Protein AF-A0A7V0UET9-F1 (afdb_monomer_lite)

Structure (mmCIF, N/CA/C/O backbone):
data_AF-A0A7V0UET9-F1
#
_entry.id   AF-A0A7V0UET9-F1
#
loop_
_atom_site.group_PDB
_atom_site.id
_atom_site.type_symbol
_atom_site.label_atom_id
_atom_site.label_alt_id
_atom_site.label_comp_id
_atom_site.label_asym_id
_atom_site.label_entity_id
_atom_site.label_seq_id
_atom_site.pdbx_PDB_ins_code
_atom_site.Cartn_x
_atom_site.Cartn_y
_atom_site.Cartn_z
_atom_site.occupancy
_atom_site.B_iso_or_equiv
_atom_site.auth_seq_id
_atom_site.auth_comp_id
_atom_site.auth_asym_id
_atom_site.auth_atom_id
_atom_site.pdbx_PDB_model_num
ATOM 1 N N . MET A 1 1 ? 26.130 14.227 -35.169 1.00 51.53 1 MET A N 1
ATOM 2 C CA . MET A 1 1 ? 26.360 13.178 -36.182 1.00 51.53 1 MET A CA 1
ATOM 3 C C . MET A 1 1 ? 25.730 11.915 -35.633 1.00 51.53 1 MET A C 1
ATOM 5 O O . MET A 1 1 ? 25.908 11.646 -34.448 1.00 51.53 1 MET A O 1
ATOM 9 N N . SER A 1 2 ? 24.856 11.256 -36.396 1.00 60.81 2 SER A N 1
ATOM 10 C CA . SER A 1 2 ? 24.279 9.982 -35.953 1.00 60.81 2 SER A CA 1
ATOM 11 C C . SER A 1 2 ? 25.390 8.937 -35.978 1.00 60.81 2 SER A C 1
ATOM 13 O O . SER A 1 2 ? 26.190 8.951 -36.905 1.00 60.81 2 SER A O 1
ATOM 15 N N . MET A 1 3 ? 25.415 7.981 -35.042 1.00 60.00 3 MET A N 1
ATOM 16 C CA . MET A 1 3 ? 26.319 6.822 -35.159 1.00 60.00 3 MET A CA 1
ATOM 17 C C . MET A 1 3 ? 26.173 6.130 -36.525 1.00 60.00 3 MET A C 1
ATOM 19 O O . MET A 1 3 ? 27.126 5.570 -37.036 1.00 60.00 3 MET A O 1
ATOM 23 N N . GLN A 1 4 ? 24.997 6.213 -37.156 1.00 57.53 4 GLN A N 1
ATOM 24 C CA . GLN A 1 4 ? 24.757 5.687 -38.506 1.00 57.53 4 GLN A CA 1
ATOM 25 C C . GLN A 1 4 ? 25.566 6.408 -39.599 1.00 57.53 4 GLN A C 1
ATOM 27 O O . GLN A 1 4 ? 25.864 5.802 -40.626 1.00 57.53 4 GLN A O 1
ATOM 32 N N . ASP A 1 5 ? 25.913 7.679 -39.386 1.00 60.09 5 ASP A N 1
ATOM 33 C CA . ASP A 1 5 ? 26.743 8.470 -40.298 1.00 60.09 5 ASP A CA 1
ATOM 34 C C . ASP A 1 5 ? 28.227 8.101 -40.139 1.00 60.09 5 ASP A C 1
ATOM 36 O O . ASP A 1 5 ? 28.947 7.996 -41.132 1.00 60.09 5 ASP A O 1
ATOM 40 N N . ASP A 1 6 ? 28.662 7.815 -38.908 1.00 59.38 6 ASP A N 1
ATOM 41 C CA . ASP A 1 6 ? 30.026 7.360 -38.608 1.00 59.38 6 ASP A CA 1
ATOM 42 C C . ASP A 1 6 ? 30.268 5.926 -39.121 1.00 59.38 6 ASP A C 1
ATOM 44 O O . ASP A 1 6 ? 31.328 5.628 -39.676 1.00 59.38 6 ASP A O 1
ATOM 48 N N . LEU A 1 7 ? 29.244 5.065 -39.037 1.00 56.50 7 LEU A N 1
ATOM 49 C CA . LEU A 1 7 ? 29.240 3.689 -39.551 1.00 56.50 7 LEU A CA 1
ATOM 50 C C . LEU A 1 7 ? 29.389 3.594 -41.080 1.00 56.50 7 LEU A C 1
ATOM 52 O O . LEU A 1 7 ? 29.861 2.584 -41.585 1.00 56.50 7 LEU A O 1
ATOM 56 N N . LYS A 1 8 ? 28.987 4.623 -41.837 1.00 58.75 8 LYS A N 1
ATOM 57 C CA . LYS A 1 8 ? 29.122 4.642 -43.306 1.00 58.75 8 LYS A CA 1
ATOM 58 C C . LYS A 1 8 ? 30.518 5.038 -43.790 1.00 58.75 8 LYS A C 1
ATOM 60 O O . LYS A 1 8 ? 30.871 4.716 -44.921 1.00 58.75 8 LYS A O 1
ATOM 65 N N . ASN A 1 9 ? 31.287 5.756 -42.969 1.00 60.91 9 ASN A N 1
ATOM 66 C CA . ASN A 1 9 ? 32.596 6.301 -43.348 1.00 60.91 9 ASN A CA 1
ATOM 67 C C . ASN A 1 9 ? 33.759 5.326 -43.111 1.00 60.91 9 ASN A C 1
ATOM 69 O O . ASN A 1 9 ? 34.819 5.473 -43.716 1.00 60.91 9 ASN A O 1
ATOM 73 N N . GLN A 1 10 ? 33.568 4.319 -42.260 1.00 60.75 10 GLN A N 1
ATOM 74 C CA . GLN A 1 10 ? 34.441 3.150 -42.164 1.00 60.75 10 GLN A CA 1
ATOM 75 C C . GLN A 1 10 ? 33.725 2.003 -42.871 1.00 60.75 10 GLN A C 1
ATOM 77 O O . GLN A 1 10 ? 32.548 1.800 -42.619 1.00 60.75 10 GLN A O 1
ATOM 82 N N . GLY A 1 11 ? 34.379 1.290 -43.789 1.00 57.41 11 GLY A N 1
ATOM 83 C CA . GLY A 1 11 ? 33.745 0.206 -44.549 1.00 57.41 11 GLY A CA 1
ATOM 84 C C . GLY A 1 11 ? 33.168 -0.876 -43.631 1.00 57.41 11 GLY A C 1
ATOM 85 O O . GLY A 1 11 ? 33.889 -1.782 -43.226 1.00 57.41 11 GLY A O 1
ATOM 86 N N . TYR A 1 12 ? 31.884 -0.758 -43.294 1.00 63.06 12 TYR A N 1
ATOM 87 C CA . TYR A 1 12 ? 31.168 -1.659 -42.396 1.00 63.06 12 TYR A CA 1
ATOM 88 C C . TYR A 1 12 ? 30.773 -2.942 -43.131 1.00 63.06 12 TYR A C 1
ATOM 90 O O . TYR A 1 12 ? 30.336 -2.910 -44.287 1.00 63.06 12 TYR A O 1
ATOM 98 N N . SER A 1 13 ? 30.921 -4.087 -42.463 1.00 78.81 13 SER A N 1
ATOM 99 C CA . SER A 1 13 ? 30.459 -5.368 -42.994 1.00 78.81 13 SER A CA 1
ATOM 100 C C . SER A 1 13 ? 28.942 -5.515 -42.792 1.00 78.81 13 SER A C 1
ATOM 102 O O . SER A 1 13 ? 28.334 -4.876 -41.931 1.00 78.81 13 SER A O 1
ATOM 104 N N . LYS A 1 14 ? 28.297 -6.405 -43.557 1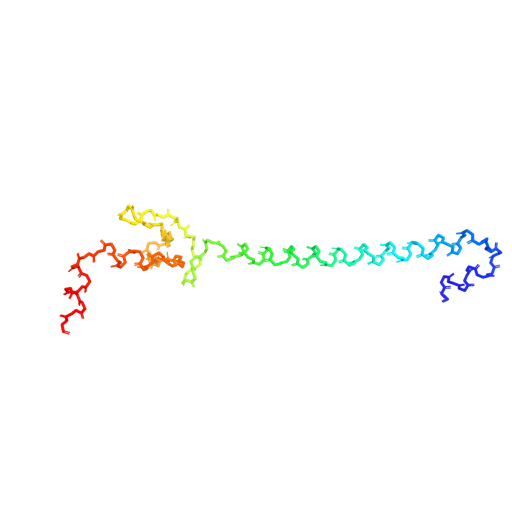.00 82.06 14 LYS A N 1
ATOM 105 C CA . LYS A 1 14 ? 26.865 -6.728 -43.371 1.00 82.06 14 LYS A CA 1
ATOM 106 C C . LYS A 1 14 ? 26.551 -7.266 -41.966 1.00 82.06 14 LYS A C 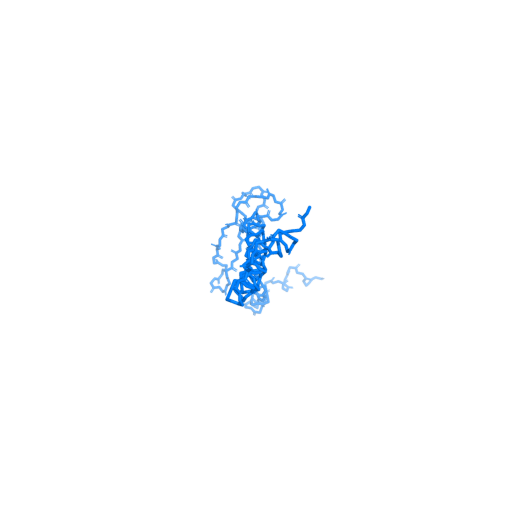1
ATOM 108 O O . LYS A 1 14 ? 25.405 -7.186 -41.522 1.00 82.06 14 LYS A O 1
ATOM 113 N N . GLU A 1 15 ? 27.546 -7.840 -41.294 1.00 81.19 15 GLU A N 1
ATOM 114 C CA . GLU A 1 15 ? 27.420 -8.375 -39.939 1.00 81.19 15 GLU A CA 1
ATOM 115 C C . GLU A 1 15 ? 27.272 -7.240 -38.927 1.00 81.19 15 GLU A C 1
ATOM 117 O O . GLU A 1 15 ? 26.396 -7.284 -38.065 1.00 81.19 15 GLU A O 1
ATOM 122 N N . ASP A 1 16 ? 28.035 -6.166 -39.098 1.00 84.50 16 ASP A N 1
ATOM 123 C CA . ASP A 1 16 ? 28.012 -5.033 -38.184 1.00 84.50 16 ASP A CA 1
ATOM 124 C C . ASP A 1 16 ? 26.665 -4.279 -38.222 1.00 84.50 16 ASP A C 1
ATOM 126 O O . ASP A 1 16 ? 26.103 -3.919 -37.183 1.00 84.50 16 ASP A O 1
ATOM 130 N N . GLU A 1 17 ? 26.066 -4.113 -39.410 1.00 84.44 17 GLU A N 1
ATOM 131 C CA . GLU A 1 17 ? 24.699 -3.578 -39.547 1.00 84.44 17 GLU A CA 1
ATOM 132 C C . GLU A 1 17 ? 23.641 -4.487 -38.896 1.00 84.44 17 GLU A C 1
ATOM 134 O O . GLU A 1 17 ? 22.612 -4.023 -38.384 1.00 84.44 17 GLU A O 1
ATOM 139 N N . TYR A 1 18 ? 23.855 -5.805 -38.938 1.00 88.38 18 TYR A N 1
ATOM 140 C CA . TYR A 1 18 ? 22.987 -6.777 -38.282 1.00 88.38 18 TYR A CA 1
ATOM 141 C C . TYR A 1 18 ? 23.081 -6.661 -36.756 1.00 88.38 18 TYR A C 1
ATOM 143 O O . TYR A 1 18 ? 22.040 -6.540 -36.101 1.00 88.38 18 TYR A O 1
ATOM 151 N N . PHE A 1 19 ? 24.295 -6.620 -36.200 1.00 93.25 19 PHE A N 1
ATOM 152 C CA . PHE A 1 19 ? 24.515 -6.463 -34.763 1.00 93.25 19 PHE A CA 1
ATOM 153 C C . PHE A 1 19 ? 23.943 -5.145 -34.244 1.00 93.25 19 PHE A C 1
ATOM 155 O O . PHE A 1 19 ? 23.192 -5.156 -33.272 1.00 93.25 19 PHE A O 1
ATOM 162 N N . TYR A 1 20 ? 24.151 -4.032 -34.951 1.00 88.81 20 TYR A N 1
ATOM 163 C CA . TYR A 1 20 ? 23.585 -2.739 -34.559 1.00 88.81 20 TYR A CA 1
ATOM 164 C C . TYR A 1 20 ? 22.049 -2.760 -34.472 1.00 88.81 20 TYR A C 1
ATOM 166 O O . TYR A 1 20 ? 21.459 -2.225 -33.528 1.00 88.81 20 TYR A O 1
ATOM 174 N N . ARG A 1 21 ? 21.368 -3.397 -35.436 1.00 89.62 21 ARG A N 1
ATOM 175 C CA . ARG A 1 21 ? 19.904 -3.556 -35.381 1.00 89.62 21 ARG A CA 1
ATOM 176 C C . ARG A 1 21 ? 19.479 -4.413 -34.191 1.00 89.62 21 ARG A C 1
ATOM 178 O O . ARG A 1 21 ? 18.536 -4.039 -33.493 1.00 89.62 21 ARG A O 1
ATOM 185 N N . LYS A 1 22 ? 20.179 -5.522 -33.935 1.00 95.75 22 LYS A N 1
ATOM 186 C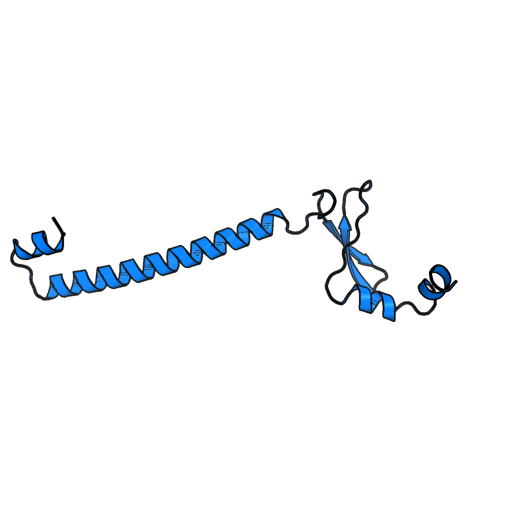 CA . LYS A 1 22 ? 19.885 -6.419 -32.809 1.00 95.75 22 LYS A CA 1
ATOM 187 C C . LYS A 1 22 ? 20.106 -5.751 -31.458 1.00 95.75 22 LYS A C 1
ATOM 189 O O . LYS A 1 22 ? 19.244 -5.870 -30.590 1.00 95.75 22 LYS A O 1
ATOM 194 N N . ASP A 1 23 ? 21.172 -4.979 -31.312 1.00 95.81 23 ASP A N 1
ATOM 195 C CA . ASP A 1 23 ? 21.451 -4.213 -30.100 1.00 95.81 23 ASP A CA 1
ATOM 196 C C . ASP A 1 23 ? 20.388 -3.149 -29.860 1.00 95.81 23 ASP A C 1
ATOM 198 O O . ASP A 1 23 ? 19.905 -2.995 -28.740 1.00 95.81 23 ASP A O 1
ATOM 202 N N . ARG A 1 24 ? 19.935 -2.455 -30.910 1.00 95.00 24 ARG A N 1
ATOM 203 C CA . ARG A 1 24 ? 18.822 -1.505 -30.787 1.00 95.00 24 ARG A CA 1
ATOM 204 C C . ARG A 1 24 ? 17.526 -2.178 -30.347 1.00 95.00 24 ARG A C 1
ATOM 206 O O . ARG A 1 24 ? 16.847 -1.644 -29.471 1.00 95.00 24 ARG A O 1
ATOM 213 N N . GLU A 1 25 ? 17.188 -3.331 -30.924 1.00 96.50 25 GLU A N 1
ATOM 214 C CA . GLU A 1 25 ? 16.027 -4.130 -30.509 1.00 96.50 25 GLU A CA 1
ATOM 215 C C . GLU A 1 25 ? 16.149 -4.576 -29.043 1.00 96.50 25 GLU A C 1
ATOM 217 O O . GLU A 1 25 ? 15.187 -4.474 -28.278 1.00 96.50 25 GLU A O 1
ATOM 222 N N . LEU A 1 26 ? 17.331 -5.047 -28.635 1.00 96.81 26 LEU A N 1
ATOM 223 C CA . LEU A 1 26 ? 17.597 -5.489 -27.269 1.00 96.81 26 LEU A CA 1
ATOM 224 C C . LEU A 1 26 ? 17.499 -4.325 -26.279 1.00 96.81 26 LEU A C 1
ATOM 226 O O . LEU A 1 26 ? 16.784 -4.431 -25.284 1.00 96.81 26 LEU A O 1
ATOM 230 N N . LEU A 1 27 ? 18.150 -3.198 -26.568 1.00 97.19 27 LEU A N 1
ATOM 231 C CA . LEU A 1 27 ? 18.103 -1.992 -25.741 1.00 97.19 27 LEU A CA 1
ATOM 232 C C . LEU A 1 27 ? 16.675 -1.455 -25.604 1.00 97.19 27 LEU A C 1
ATOM 234 O O . LEU A 1 27 ? 16.296 -1.030 -24.514 1.00 97.19 27 LEU A O 1
ATOM 238 N N . ALA A 1 28 ? 15.869 -1.495 -26.670 1.00 97.06 28 ALA A N 1
ATOM 239 C CA . ALA A 1 28 ? 14.461 -1.108 -26.607 1.00 97.06 28 ALA A CA 1
ATOM 240 C C . ALA A 1 28 ? 13.672 -2.012 -25.644 1.00 97.06 28 ALA A C 1
ATOM 242 O O . ALA A 1 28 ? 13.017 -1.507 -24.732 1.00 97.06 28 ALA A O 1
ATOM 243 N N . LYS A 1 29 ? 13.817 -3.339 -25.769 1.00 97.81 29 LYS A N 1
ATOM 244 C CA . LYS A 1 29 ? 13.169 -4.312 -24.870 1.00 97.81 29 LYS A CA 1
ATOM 245 C C . LYS A 1 29 ? 13.620 -4.161 -23.417 1.00 97.81 29 LYS A C 1
ATOM 247 O O . LYS A 1 29 ? 12.813 -4.300 -22.503 1.00 97.81 29 LYS A O 1
ATOM 252 N N . LEU A 1 30 ? 14.907 -3.900 -23.186 1.00 98.06 30 LEU A N 1
ATOM 253 C CA . LEU A 1 30 ? 15.440 -3.690 -21.839 1.00 98.06 30 LEU A CA 1
ATOM 254 C C . LEU A 1 30 ? 14.873 -2.418 -21.207 1.00 98.06 30 LEU A C 1
ATOM 256 O O . LEU A 1 30 ? 14.488 -2.450 -20.041 1.00 98.06 30 LEU A O 1
ATOM 260 N N . LYS A 1 31 ? 14.765 -1.324 -21.970 1.00 98.00 31 LYS A N 1
ATOM 261 C CA . LYS A 1 31 ? 14.152 -0.076 -21.494 1.00 98.00 31 LYS A CA 1
ATOM 262 C C . LYS A 1 31 ? 12.677 -0.256 -21.148 1.00 98.00 31 LYS A C 1
ATOM 264 O O . LYS A 1 31 ? 12.256 0.218 -20.099 1.00 98.00 31 LYS A O 1
ATOM 269 N N . GLU A 1 32 ? 11.920 -0.964 -21.982 1.00 97.88 32 GLU A N 1
ATOM 270 C CA . GLU A 1 32 ? 10.510 -1.279 -21.718 1.00 97.88 32 GLU A CA 1
ATOM 271 C C . GLU A 1 32 ? 10.353 -2.092 -20.424 1.00 97.88 32 GLU A C 1
ATOM 273 O O . GLU A 1 32 ? 9.590 -1.716 -19.535 1.00 97.88 32 GLU A O 1
ATOM 278 N N . LYS A 1 33 ? 11.146 -3.160 -20.264 1.00 97.50 33 LYS A N 1
ATOM 279 C CA . LYS A 1 33 ? 11.145 -3.971 -19.037 1.00 97.50 33 LYS A CA 1
ATOM 280 C C . LYS A 1 33 ? 11.536 -3.158 -17.807 1.00 97.50 33 LYS A C 1
ATOM 282 O O . LYS A 1 33 ? 10.894 -3.298 -16.771 1.00 97.50 33 LYS A O 1
ATOM 287 N N . ALA A 1 34 ? 12.564 -2.319 -17.913 1.00 97.88 34 ALA A N 1
ATOM 288 C CA . ALA A 1 34 ? 13.000 -1.464 -16.816 1.00 97.88 34 ALA A CA 1
ATOM 289 C C . ALA A 1 34 ? 11.917 -0.445 -16.428 1.00 97.88 34 ALA A C 1
ATOM 291 O O . ALA A 1 34 ? 11.697 -0.222 -15.242 1.00 97.88 34 ALA A O 1
ATOM 292 N N . ALA A 1 35 ? 11.207 0.137 -17.400 1.00 97.88 35 ALA A N 1
ATOM 293 C CA . ALA A 1 35 ? 10.084 1.033 -17.136 1.00 97.88 35 ALA A CA 1
ATOM 294 C C . ALA A 1 35 ? 8.947 0.306 -16.399 1.00 97.88 35 ALA A C 1
ATOM 296 O O . ALA A 1 35 ? 8.524 0.764 -15.341 1.00 97.88 35 ALA A O 1
ATOM 297 N N . ALA A 1 36 ? 8.536 -0.872 -16.881 1.00 96.81 36 ALA A N 1
ATOM 298 C CA . ALA A 1 36 ? 7.500 -1.677 -16.232 1.00 96.81 36 ALA A CA 1
ATOM 299 C C . ALA A 1 36 ? 7.899 -2.136 -14.816 1.00 96.81 36 ALA A C 1
ATOM 301 O O . ALA A 1 36 ? 7.069 -2.182 -13.911 1.00 96.81 36 ALA A O 1
ATOM 302 N N . GLN A 1 37 ? 9.173 -2.481 -14.602 1.00 97.25 37 GLN A N 1
ATOM 303 C CA . GLN A 1 37 ? 9.690 -2.829 -13.275 1.00 97.25 37 GLN A CA 1
ATOM 304 C C . GLN A 1 37 ? 9.659 -1.636 -12.320 1.00 97.25 37 GLN A C 1
ATOM 306 O O . GLN A 1 37 ? 9.269 -1.796 -11.166 1.00 97.25 37 GLN A O 1
ATOM 311 N N . ARG A 1 38 ? 10.049 -0.448 -12.794 1.00 96.75 38 ARG A N 1
ATOM 312 C CA . ARG A 1 38 ? 10.012 0.779 -11.992 1.00 96.75 38 ARG A CA 1
ATOM 313 C C . ARG A 1 38 ? 8.591 1.154 -11.596 1.00 96.75 38 ARG A C 1
ATOM 315 O O . ARG A 1 38 ? 8.366 1.429 -10.427 1.00 96.75 38 ARG A O 1
ATOM 322 N N . GLU A 1 39 ? 7.644 1.088 -12.526 1.00 96.62 39 GLU A N 1
ATOM 323 C CA . GLU A 1 39 ? 6.232 1.366 -12.244 1.00 96.62 39 GLU A CA 1
ATOM 324 C C . GLU A 1 39 ? 5.671 0.424 -11.169 1.00 96.62 39 GLU A C 1
ATOM 326 O O . GLU A 1 39 ? 5.044 0.874 -10.211 1.00 96.62 39 GLU A O 1
ATOM 331 N N . LYS A 1 40 ? 5.959 -0.882 -11.272 1.00 96.19 40 LYS A N 1
ATOM 332 C CA . LYS A 1 40 ? 5.565 -1.857 -10.243 1.00 96.19 40 LYS A CA 1
ATOM 333 C C . LYS A 1 40 ? 6.187 -1.542 -8.886 1.00 96.19 40 LYS A C 1
ATOM 335 O O . LYS A 1 40 ? 5.476 -1.526 -7.888 1.00 96.19 40 LYS 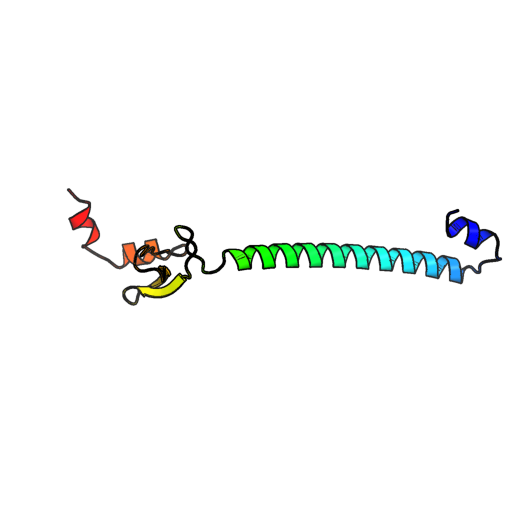A O 1
ATOM 340 N N . LEU A 1 41 ? 7.487 -1.248 -8.856 1.00 96.31 41 LEU A N 1
ATOM 341 C CA . LEU A 1 41 ? 8.192 -0.901 -7.623 1.00 96.31 41 LEU A CA 1
ATOM 342 C C . LEU A 1 41 ? 7.608 0.361 -6.970 1.00 96.31 41 LEU A C 1
ATOM 344 O O . LEU A 1 41 ? 7.437 0.404 -5.756 1.00 96.31 41 LEU A O 1
ATOM 348 N N . GLU A 1 42 ? 7.287 1.383 -7.761 1.00 96.56 42 GLU A N 1
ATOM 349 C CA . GLU A 1 42 ? 6.661 2.616 -7.276 1.00 96.56 42 GLU A CA 1
ATOM 350 C C . GLU A 1 42 ? 5.257 2.354 -6.707 1.00 96.56 42 GLU A C 1
ATOM 352 O O . GLU A 1 42 ? 4.929 2.856 -5.629 1.00 96.56 42 GLU A O 1
ATOM 357 N N . ALA A 1 43 ? 4.450 1.525 -7.376 1.00 94.44 43 ALA A N 1
ATOM 358 C CA . ALA A 1 43 ? 3.130 1.127 -6.888 1.00 94.44 43 ALA A CA 1
ATOM 359 C C . ALA A 1 43 ? 3.208 0.329 -5.573 1.00 94.44 43 ALA A C 1
ATOM 361 O O . ALA A 1 43 ? 2.453 0.611 -4.637 1.00 94.44 43 ALA A O 1
ATOM 362 N N . ASP A 1 44 ? 4.141 -0.620 -5.480 1.00 95.00 44 ASP A N 1
ATOM 363 C CA . ASP A 1 44 ? 4.361 -1.424 -4.278 1.00 95.00 44 ASP A CA 1
ATOM 364 C C . ASP A 1 44 ? 4.840 -0.553 -3.111 1.00 95.00 44 ASP A C 1
ATOM 366 O O . ASP A 1 44 ? 4.277 -0.633 -2.018 1.00 95.00 44 ASP A O 1
ATOM 370 N N . ASN A 1 45 ? 5.806 0.340 -3.347 1.00 94.81 45 ASN A N 1
ATOM 371 C CA . ASN A 1 45 ? 6.287 1.286 -2.338 1.00 94.81 45 ASN A CA 1
ATOM 372 C C . ASN A 1 45 ? 5.152 2.165 -1.812 1.00 94.81 45 ASN A C 1
ATOM 374 O O . ASN A 1 45 ? 4.982 2.287 -0.601 1.00 94.81 45 ASN A O 1
ATOM 378 N N . LYS A 1 46 ? 4.326 2.715 -2.708 1.00 94.19 46 LYS A N 1
ATOM 379 C CA . LYS A 1 46 ? 3.167 3.521 -2.319 1.00 94.19 46 LYS A CA 1
ATOM 380 C C . LYS A 1 46 ? 2.176 2.718 -1.477 1.00 94.19 46 LYS A C 1
ATOM 382 O O . LYS A 1 46 ? 1.631 3.245 -0.515 1.00 94.19 46 LYS A O 1
ATOM 387 N N . LYS A 1 47 ? 1.944 1.440 -1.805 1.00 93.56 47 LYS A N 1
ATOM 388 C CA . LYS A 1 47 ? 1.088 0.559 -0.996 1.00 93.56 47 LYS A CA 1
ATOM 389 C C . LYS A 1 47 ? 1.631 0.379 0.420 1.00 93.56 47 LYS A C 1
ATOM 391 O O . LYS A 1 47 ? 0.858 0.439 1.373 1.00 93.56 47 LYS A O 1
ATOM 396 N N . GLN A 1 48 ? 2.941 0.194 0.566 1.00 92.19 48 GLN A N 1
ATOM 397 C CA . GLN A 1 48 ? 3.578 0.022 1.875 1.00 92.19 48 GLN A CA 1
ATOM 398 C C . GLN A 1 48 ? 3.416 1.247 2.791 1.00 92.19 48 GLN A C 1
ATOM 400 O O . GLN A 1 48 ? 3.360 1.079 4.006 1.00 92.19 48 GLN A O 1
ATOM 405 N N . GLU A 1 49 ? 3.290 2.462 2.245 1.00 91.62 49 GLU A N 1
ATOM 406 C CA . GLU A 1 49 ? 3.124 3.684 3.052 1.00 91.62 49 GLU A CA 1
ATOM 407 C C . GLU A 1 49 ? 1.849 3.673 3.908 1.00 91.62 49 GLU A C 1
ATOM 409 O O . GLU A 1 49 ? 1.850 4.190 5.027 1.00 91.62 49 GLU A O 1
ATOM 414 N N . TYR A 1 50 ? 0.767 3.075 3.403 1.00 92.31 50 TYR A N 1
ATOM 415 C CA . TYR A 1 50 ? -0.531 3.027 4.086 1.00 92.31 50 TYR A CA 1
ATOM 416 C C . TYR A 1 50 ? -0.950 1.620 4.528 1.00 92.31 50 TYR A C 1
ATOM 418 O O . TYR A 1 50 ? -1.957 1.471 5.221 1.00 92.31 50 TYR A O 1
ATOM 426 N N . TRP A 1 51 ? -0.199 0.584 4.154 1.00 95.44 51 TRP A N 1
ATOM 427 C CA . TRP A 1 51 ? -0.474 -0.788 4.570 1.00 95.44 51 TRP A CA 1
ATOM 428 C C . TRP A 1 51 ? -0.433 -0.924 6.101 1.00 95.44 51 TRP A C 1
ATOM 430 O O . TRP A 1 51 ? 0.525 -0.490 6.742 1.00 95.44 51 TRP A O 1
ATOM 440 N N . MET A 1 52 ? -1.478 -1.515 6.695 1.00 95.44 52 MET A N 1
ATOM 441 C CA . MET A 1 52 ? -1.648 -1.668 8.153 1.00 95.44 52 MET A CA 1
ATOM 442 C C . MET A 1 52 ? -1.542 -0.353 8.945 1.00 95.44 52 MET A C 1
ATOM 444 O O . MET A 1 52 ? -1.115 -0.328 10.106 1.00 95.44 52 MET A O 1
ATOM 448 N N . ARG A 1 53 ? -1.939 0.766 8.327 1.00 97.19 53 ARG A N 1
ATOM 449 C CA . ARG A 1 53 ? -2.029 2.081 8.971 1.00 97.19 53 ARG A CA 1
ATOM 450 C C . ARG A 1 53 ? -3.479 2.502 9.128 1.00 97.19 53 ARG A C 1
ATOM 452 O O . ARG A 1 53 ? -4.266 2.462 8.190 1.00 97.19 53 ARG A O 1
ATOM 459 N N . CYS A 1 54 ? -3.818 2.972 10.323 1.00 96.75 54 CYS A N 1
ATOM 460 C CA . CYS A 1 54 ? -5.138 3.486 10.636 1.00 96.75 54 CYS A CA 1
ATOM 461 C C . CYS A 1 54 ? -5.444 4.720 9.768 1.00 96.75 54 CYS A C 1
ATOM 463 O O . CYS A 1 54 ? -4.778 5.746 9.939 1.00 96.75 54 CYS A O 1
ATOM 465 N N . PRO A 1 55 ? -6.484 4.699 8.917 1.00 95.06 55 PRO A N 1
ATOM 466 C CA . PRO A 1 55 ? -6.838 5.841 8.071 1.00 95.06 55 PRO A CA 1
ATOM 467 C C . PRO A 1 55 ? -7.332 7.055 8.872 1.00 95.06 55 PRO A C 1
ATOM 469 O O . PRO A 1 55 ? -7.366 8.165 8.351 1.00 95.06 55 PRO A O 1
ATOM 472 N N . LYS A 1 56 ? -7.709 6.870 10.146 1.00 95.56 56 LYS A N 1
ATOM 473 C CA . LYS A 1 56 ? -8.163 7.957 11.025 1.00 95.56 56 LYS A CA 1
ATOM 474 C C . LYS A 1 56 ? -7.010 8.712 11.694 1.00 95.56 56 LYS A C 1
ATOM 476 O O . LYS A 1 56 ? -7.115 9.921 11.869 1.00 95.56 56 LYS A O 1
ATOM 481 N N . CYS A 1 57 ? -5.950 8.023 12.129 1.00 96.56 57 CYS A N 1
ATOM 482 C C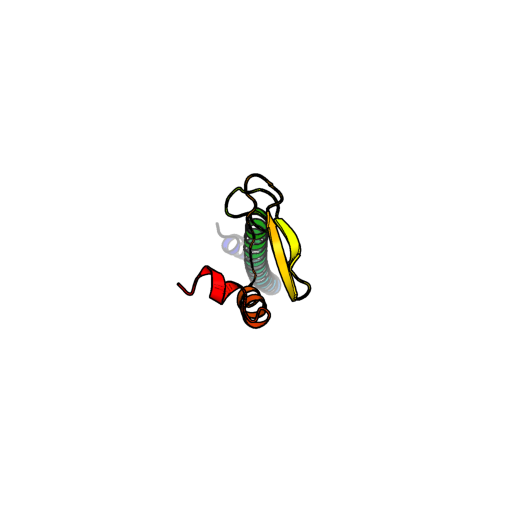A . CYS A 1 57 ? -4.892 8.638 12.949 1.00 96.56 57 CYS A CA 1
ATOM 483 C C . CYS A 1 57 ? -3.451 8.234 12.594 1.00 96.56 57 CYS A C 1
ATOM 485 O O . CYS A 1 57 ? -2.528 8.645 13.289 1.00 96.56 57 CYS A O 1
ATOM 487 N N . GLY A 1 58 ? -3.235 7.399 11.574 1.00 95.69 58 GLY A N 1
ATOM 488 C CA . GLY A 1 58 ? -1.907 6.973 11.105 1.00 95.69 58 GLY A CA 1
ATOM 489 C C . GLY A 1 58 ? -1.167 5.958 11.991 1.00 95.69 58 GLY A C 1
ATOM 490 O O . GLY A 1 58 ? -0.097 5.473 11.622 1.00 95.69 58 GLY A O 1
ATOM 491 N N . SER A 1 59 ? -1.709 5.603 13.159 1.00 97.19 59 SER A N 1
ATOM 492 C CA . SER A 1 59 ? -1.138 4.564 14.030 1.00 97.19 59 SER A CA 1
ATOM 493 C C . SER A 1 59 ? -1.244 3.175 13.389 1.00 97.19 59 SER A C 1
ATOM 495 O O . SER A 1 59 ? -2.040 2.977 12.475 1.00 97.19 59 SER A O 1
ATOM 497 N N . GLY A 1 60 ? -0.446 2.209 13.850 1.00 97.38 60 GLY A N 1
ATOM 498 C CA . GLY A 1 60 ? -0.510 0.838 13.332 1.00 97.38 60 GLY A CA 1
ATOM 499 C C . GLY A 1 60 ? -1.850 0.158 13.633 1.00 97.38 60 GLY A C 1
ATOM 500 O O . GLY A 1 60 ? -2.503 0.482 14.635 1.00 97.38 60 GLY A O 1
ATOM 501 N N . LEU A 1 61 ? -2.242 -0.772 12.770 1.00 97.75 61 LEU A N 1
ATOM 502 C CA . LEU A 1 61 ? -3.363 -1.687 12.973 1.00 97.75 61 LEU A CA 1
ATOM 503 C C . LEU A 1 61 ? -2.848 -3.043 13.478 1.00 97.75 61 LEU A C 1
ATOM 505 O O . LEU A 1 61 ? -1.761 -3.469 13.093 1.00 97.75 61 LEU A O 1
ATOM 509 N N . ASN A 1 62 ? -3.630 -3.694 14.335 1.00 96.56 62 ASN A N 1
ATOM 510 C CA . ASN A 1 62 ? -3.409 -5.056 14.807 1.00 96.56 62 ASN A CA 1
ATOM 511 C C . ASN A 1 62 ? -4.609 -5.913 14.410 1.00 96.56 62 ASN A C 1
ATOM 513 O O . ASN A 1 62 ? -5.745 -5.527 14.687 1.00 96.56 62 ASN A O 1
ATOM 517 N N . GLU A 1 63 ? -4.346 -7.077 13.829 1.00 96.25 63 GLU A N 1
ATOM 518 C CA . GLU A 1 63 ? -5.388 -8.039 13.494 1.00 96.25 63 GLU A CA 1
ATOM 519 C C . GLU A 1 63 ? -5.846 -8.770 14.769 1.00 96.25 63 GLU A C 1
ATOM 521 O O . GLU A 1 63 ? -5.037 -9.323 15.521 1.00 96.25 63 GLU A O 1
ATOM 526 N N . GLU A 1 64 ? -7.148 -8.755 15.043 1.00 94.50 64 GLU A N 1
ATOM 527 C CA . GLU A 1 64 ? -7.756 -9.364 16.224 1.00 94.50 64 GLU A CA 1
ATOM 528 C C . GLU A 1 64 ? -8.943 -10.241 15.816 1.00 94.50 64 GLU A C 1
ATOM 530 O O . GLU A 1 64 ? -9.755 -9.866 14.973 1.00 94.50 64 GLU A O 1
ATOM 535 N N . ASN A 1 65 ? -9.096 -11.406 16.449 1.00 92.19 65 ASN A N 1
ATOM 536 C CA . ASN A 1 65 ? -10.285 -12.227 16.243 1.00 92.19 65 ASN A CA 1
ATOM 537 C C . ASN A 1 65 ? -11.479 -11.611 16.985 1.00 92.19 65 ASN A C 1
ATOM 539 O O . ASN A 1 65 ? -11.476 -11.495 18.216 1.00 92.19 65 ASN A O 1
ATOM 543 N N . TYR A 1 66 ? -12.526 -11.258 16.244 1.00 88.56 66 TYR A N 1
ATOM 544 C CA . TYR A 1 66 ? -13.753 -10.720 16.803 1.00 88.56 66 TYR A CA 1
ATOM 545 C C . TYR A 1 66 ? -14.832 -11.801 16.917 1.00 88.56 66 TYR A C 1
ATOM 547 O O . TYR A 1 66 ? -15.453 -12.230 15.941 1.00 88.56 66 TYR A O 1
ATOM 555 N N . GLY A 1 67 ? -15.099 -12.221 18.156 1.00 82.25 67 GLY A N 1
ATOM 556 C CA . GLY A 1 67 ? -16.208 -13.122 18.475 1.00 82.25 67 GLY A CA 1
ATOM 557 C C . GLY A 1 67 ? -16.071 -14.541 17.914 1.00 82.25 67 GLY A C 1
ATOM 558 O O . GLY A 1 67 ? -17.081 -15.229 17.819 1.00 82.25 67 GLY A O 1
ATOM 559 N N . GLY A 1 68 ? -14.864 -14.974 17.538 1.00 86.56 68 GLY A N 1
ATOM 560 C CA . GLY A 1 68 ? -14.599 -16.299 16.970 1.00 86.56 68 GLY A CA 1
ATOM 561 C C . GLY A 1 68 ? -15.013 -16.453 15.506 1.00 86.56 68 GLY A C 1
ATOM 562 O O . GLY A 1 68 ? -15.013 -17.574 15.007 1.00 86.56 68 GLY A O 1
ATOM 563 N N . LEU A 1 69 ? -15.410 -15.365 14.836 1.00 86.50 69 LEU A N 1
ATOM 564 C CA . LEU A 1 69 ? -16.135 -15.422 13.561 1.00 86.50 69 LEU A CA 1
ATOM 565 C C . LEU A 1 69 ? -15.434 -14.692 12.419 1.00 86.50 69 LEU A C 1
ATOM 567 O O . LEU A 1 69 ? -15.475 -15.170 11.290 1.00 86.50 69 LEU A O 1
ATOM 571 N N . VAL A 1 70 ? -14.833 -13.539 12.704 1.00 91.62 70 VAL A N 1
ATOM 572 C CA . VAL A 1 70 ? -14.158 -12.694 11.712 1.00 91.62 70 VAL A CA 1
ATOM 573 C C . VAL A 1 70 ? -12.867 -12.147 12.300 1.00 91.62 70 VAL A C 1
ATOM 575 O O . VAL A 1 70 ? -12.779 -11.955 13.519 1.00 91.62 70 VAL A O 1
ATOM 578 N N . MET A 1 71 ? -11.874 -11.917 11.450 1.00 93.81 71 MET A N 1
ATOM 579 C CA . MET A 1 71 ? -10.710 -11.125 11.830 1.00 93.81 71 MET A CA 1
ATOM 580 C C . MET A 1 71 ? -11.082 -9.656 11.647 1.00 93.81 71 MET A C 1
ATOM 582 O O . MET A 1 71 ? -11.982 -9.339 10.888 1.00 93.81 71 MET A O 1
ATOM 586 N N . VAL A 1 72 ? -10.515 -8.758 12.438 1.00 94.94 72 VAL A N 1
ATOM 587 C CA . VAL A 1 72 ? -10.712 -7.317 12.252 1.00 94.94 72 VAL A CA 1
ATOM 588 C C . VAL A 1 72 ? -9.408 -6.608 12.527 1.00 94.94 72 VAL A C 1
ATOM 590 O O . VAL A 1 72 ? -8.650 -7.011 13.409 1.00 94.94 72 VAL A O 1
ATOM 593 N N . ASP A 1 73 ? -9.201 -5.485 11.858 1.00 96.69 73 ASP A N 1
ATOM 594 C CA . ASP A 1 73 ? -8.058 -4.629 12.120 1.00 96.69 73 ASP A CA 1
ATOM 595 C C . ASP A 1 73 ? -8.419 -3.566 13.153 1.00 96.69 73 ASP A C 1
ATOM 597 O O . ASP A 1 73 ? -9.236 -2.668 12.915 1.00 96.69 73 ASP A O 1
ATOM 601 N N . ARG A 1 74 ? -7.784 -3.630 14.324 1.00 96.56 74 ARG A N 1
ATOM 602 C CA . ARG A 1 74 ? -7.952 -2.644 15.391 1.00 96.56 74 ARG A CA 1
ATOM 603 C C . ARG A 1 74 ? -6.779 -1.679 15.448 1.00 96.56 74 ARG A C 1
ATOM 605 O O . ARG A 1 74 ? -5.615 -2.061 15.490 1.00 96.56 74 ARG A O 1
ATOM 612 N N . CYS A 1 75 ? -7.091 -0.391 15.536 1.00 97.88 75 CYS A N 1
ATOM 613 C CA . CYS A 1 75 ? -6.101 0.648 15.774 1.00 97.88 75 CYS A CA 1
ATOM 614 C C . CYS A 1 75 ? -5.422 0.462 17.136 1.00 97.88 75 CYS A C 1
ATOM 616 O O . CYS A 1 75 ? -6.076 0.513 18.177 1.00 97.88 75 CYS A O 1
ATOM 618 N N . SER A 1 76 ? -4.095 0.337 17.112 1.00 96.88 76 SER A N 1
ATOM 619 C CA . SER A 1 76 ? -3.238 0.224 18.304 1.00 96.88 76 SER A CA 1
ATOM 620 C C . SER A 1 76 ? -3.276 1.457 19.2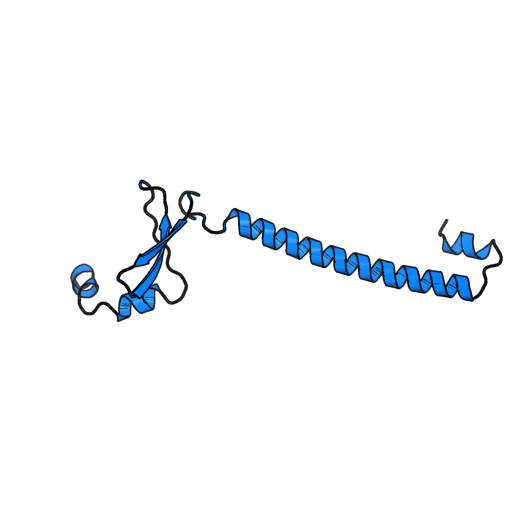12 1.00 96.88 76 SER A C 1
ATOM 622 O O . SER A 1 76 ? -2.951 1.379 20.396 1.00 96.88 76 SER A O 1
ATOM 624 N N . ASN A 1 77 ? -3.685 2.611 18.684 1.00 97.44 77 ASN A N 1
ATOM 625 C CA . ASN A 1 77 ? -3.853 3.813 19.484 1.00 97.44 77 ASN A CA 1
ATOM 626 C C . ASN A 1 77 ? -5.187 3.770 20.242 1.00 97.44 77 ASN A C 1
ATOM 628 O O . ASN A 1 77 ? -6.253 3.971 19.654 1.00 97.44 77 ASN A O 1
ATOM 632 N N . ALA A 1 78 ? -5.110 3.601 21.564 1.00 93.88 78 ALA A N 1
ATOM 633 C CA . ALA A 1 78 ? -6.264 3.536 22.461 1.00 93.88 78 ALA A CA 1
ATOM 634 C C . ALA A 1 78 ? -7.169 4.782 22.405 1.00 93.88 78 ALA A C 1
ATOM 636 O O . ALA A 1 78 ? -8.384 4.655 22.519 1.00 93.88 78 ALA A O 1
ATOM 637 N N . SER A 1 79 ? -6.607 5.977 22.175 1.00 96.69 79 SER A N 1
ATOM 638 C CA . SER A 1 79 ? -7.405 7.209 22.011 1.00 96.69 79 SER A CA 1
ATOM 639 C C . SER A 1 79 ? -8.184 7.244 20.691 1.00 96.69 79 SER A C 1
ATOM 641 O O . SER A 1 79 ? -9.187 7.946 20.567 1.00 96.69 79 SER A O 1
ATOM 643 N N . CYS A 1 80 ? -7.738 6.476 19.693 1.00 97.50 80 CYS A N 1
ATOM 644 C CA . CYS A 1 80 ? -8.414 6.362 18.411 1.00 97.50 80 CYS A CA 1
ATOM 645 C C . CYS A 1 80 ? -9.446 5.233 18.419 1.00 97.50 80 CYS A C 1
ATOM 647 O O . CYS A 1 80 ? -10.576 5.472 17.988 1.00 97.50 80 CYS A O 1
ATOM 649 N N . GLY A 1 81 ? -9.030 4.025 18.823 1.00 93.44 81 GLY A N 1
ATOM 650 C CA . GLY A 1 81 ? -9.879 2.836 18.969 1.00 93.44 81 GLY A CA 1
ATOM 651 C C . GLY A 1 81 ? -10.620 2.389 17.704 1.00 93.44 81 GLY A C 1
ATOM 652 O O . GLY A 1 81 ? -11.650 1.731 17.809 1.00 93.44 81 GLY A O 1
ATOM 653 N N . GLY A 1 82 ? -10.150 2.783 16.515 1.00 96.00 82 GLY A N 1
ATOM 654 C CA . GLY A 1 82 ? -10.800 2.431 15.249 1.00 96.00 82 GLY A CA 1
ATOM 655 C C . GLY A 1 82 ? -10.800 0.920 15.015 1.00 96.00 82 GLY A C 1
ATOM 656 O O . GLY A 1 82 ? -9.823 0.259 15.359 1.00 96.00 82 GLY A O 1
ATOM 657 N N . VAL A 1 83 ? -11.880 0.399 14.436 1.00 95.50 83 VAL A N 1
ATOM 658 C CA . VAL A 1 83 ? -12.019 -1.005 14.026 1.00 95.50 83 VAL A CA 1
ATOM 659 C C . VAL A 1 83 ? -12.411 -1.020 12.557 1.00 95.50 83 VAL A C 1
ATOM 661 O O . VAL A 1 83 ? -13.362 -0.334 12.172 1.00 95.50 83 VAL A O 1
ATOM 664 N N . PHE A 1 84 ? -11.668 -1.771 11.758 1.00 95.12 84 PHE A N 1
ATOM 665 C CA . PHE A 1 84 ? -11.830 -1.871 10.315 1.00 95.12 84 PHE A CA 1
ATOM 666 C C . PHE A 1 84 ? -12.158 -3.319 9.954 1.00 95.12 84 PHE A C 1
ATOM 668 O O . PHE A 1 84 ? -11.611 -4.247 10.547 1.00 95.12 84 PHE A O 1
ATOM 675 N N . PHE A 1 85 ? -13.105 -3.475 9.034 1.00 94.25 85 PHE A N 1
ATOM 676 C CA . PHE A 1 85 ? -13.595 -4.759 8.546 1.00 94.25 85 PHE A CA 1
ATOM 677 C C . PHE A 1 85 ? -13.223 -4.881 7.076 1.00 94.25 85 PHE A C 1
ATOM 679 O O . PHE A 1 85 ? -13.446 -3.932 6.312 1.00 94.25 85 PHE A O 1
ATOM 686 N N . ASP A 1 86 ? -12.731 -6.047 6.690 1.00 89.62 86 ASP A N 1
ATOM 687 C CA . ASP A 1 86 ? -12.537 -6.394 5.295 1.00 89.62 86 ASP A CA 1
ATOM 688 C C . ASP A 1 86 ? -13.873 -6.750 4.629 1.00 89.62 86 ASP A C 1
ATOM 690 O O . ASP A 1 86 ? -14.922 -6.932 5.262 1.00 89.62 86 ASP A O 1
ATOM 694 N N . GLY A 1 87 ? -13.859 -6.799 3.297 1.00 93.25 87 GLY A N 1
ATOM 695 C CA . GLY A 1 87 ? -15.062 -7.042 2.508 1.00 93.25 87 GLY A CA 1
ATOM 696 C C . GLY A 1 87 ? -15.740 -8.363 2.884 1.00 93.25 87 GLY A C 1
ATOM 697 O O . GLY A 1 87 ? -15.144 -9.428 2.748 1.00 93.25 87 GLY A O 1
ATOM 698 N N . GLY A 1 88 ? -17.005 -8.305 3.309 1.00 88.94 88 GLY A N 1
ATOM 699 C CA . GLY A 1 88 ? -17.793 -9.479 3.695 1.00 88.94 88 GLY A CA 1
ATOM 700 C C . GLY A 1 88 ? -17.764 -9.814 5.190 1.00 88.94 88 GLY A C 1
ATOM 701 O O . GLY A 1 88 ? -18.629 -10.561 5.658 1.00 88.94 88 GLY A O 1
ATOM 702 N N . GLU A 1 89 ? -16.813 -9.283 5.964 1.00 90.75 89 GLU A N 1
ATOM 703 C CA . GLU A 1 89 ? -16.683 -9.607 7.391 1.00 90.75 89 GLU A CA 1
ATOM 704 C C . GLU A 1 89 ? -17.805 -8.996 8.228 1.00 90.75 89 GLU A C 1
ATOM 706 O O . GLU A 1 89 ? -18.377 -9.651 9.106 1.00 90.75 89 GLU A O 1
ATOM 711 N N . LEU A 1 90 ? -18.182 -7.752 7.929 1.00 88.50 90 LEU A N 1
ATOM 712 C CA . LEU A 1 90 ? -19.293 -7.097 8.609 1.00 88.50 90 LEU A CA 1
ATOM 713 C C . LEU A 1 90 ? -20.602 -7.868 8.380 1.00 88.50 90 LEU A C 1
ATOM 715 O O . LEU A 1 90 ? -21.376 -8.076 9.313 1.00 88.50 90 LEU A O 1
ATOM 719 N N . GLU A 1 91 ? -20.832 -8.356 7.164 1.00 89.31 91 GLU A N 1
ATOM 720 C CA . GLU A 1 91 ? -22.004 -9.148 6.800 1.00 89.31 91 GLU A CA 1
ATOM 721 C C . GLU A 1 91 ? -22.039 -10.495 7.532 1.00 89.31 91 GLU A C 1
ATOM 723 O O . GLU A 1 91 ? -23.107 -10.913 7.993 1.00 89.31 91 GLU A O 1
ATOM 728 N N . ILE A 1 92 ? -20.893 -11.173 7.668 1.00 87.31 92 ILE A N 1
ATOM 729 C CA . ILE A 1 92 ? -20.767 -12.406 8.463 1.00 87.31 92 ILE A CA 1
ATOM 730 C C . ILE A 1 92 ? -21.127 -12.117 9.922 1.00 87.31 92 ILE A C 1
ATOM 732 O O . ILE A 1 92 ? -21.959 -12.819 10.505 1.00 87.31 92 ILE A O 1
ATOM 736 N N . LEU A 1 93 ? -20.567 -11.048 10.494 1.00 86.25 93 LEU A N 1
ATOM 737 C CA . LEU A 1 93 ? -20.840 -10.653 11.872 1.00 86.25 93 LEU A CA 1
ATOM 738 C C . LEU A 1 93 ? -22.326 -10.325 12.092 1.00 86.25 93 LEU A C 1
ATOM 740 O O . LEU A 1 93 ? -22.906 -10.710 13.112 1.00 86.25 93 LEU A O 1
ATOM 744 N N . MET A 1 94 ? -22.956 -9.633 11.140 1.00 85.38 94 MET A N 1
ATOM 745 C CA . MET A 1 94 ? -24.376 -9.277 11.198 1.00 85.38 94 MET A CA 1
ATOM 746 C C . MET A 1 94 ? -25.288 -10.504 11.109 1.00 85.38 94 MET A C 1
ATOM 748 O O . MET A 1 94 ? -26.289 -10.563 11.820 1.00 85.38 94 MET A O 1
ATOM 752 N N . LYS A 1 95 ? -24.943 -11.500 10.285 1.00 84.94 95 LYS A N 1
ATOM 753 C CA . LYS A 1 95 ? -25.704 -12.757 10.177 1.00 84.94 95 LYS A CA 1
ATOM 754 C C . LYS A 1 95 ? -25.548 -13.645 11.411 1.00 84.94 95 LYS A C 1
ATOM 756 O O . LYS A 1 95 ? -26.500 -14.312 11.806 1.00 84.94 95 LYS A O 1
ATOM 761 N N . ALA A 1 96 ? -24.366 -13.650 12.022 1.00 76.69 96 ALA A N 1
ATOM 762 C CA . ALA A 1 96 ? -24.056 -14.508 13.160 1.00 76.69 96 ALA A CA 1
ATOM 763 C C . ALA A 1 96 ? -24.661 -14.034 14.492 1.00 76.69 96 ALA A C 1
ATOM 765 O O . ALA A 1 96 ? -24.758 -14.824 15.428 1.00 76.69 96 ALA A O 1
ATOM 766 N N . LYS A 1 97 ? -25.084 -12.767 14.602 1.00 62.84 97 LYS A N 1
ATOM 767 C CA . LYS A 1 97 ? -25.781 -12.248 15.789 1.00 62.84 97 LYS A CA 1
ATOM 768 C C . LYS A 1 97 ? -27.301 -12.248 15.585 1.00 62.84 97 LYS A C 1
ATOM 770 O O . LYS A 1 97 ? -27.847 -11.215 15.193 1.00 62.84 97 LYS A O 1
ATOM 775 N N . PRO A 1 98 ? -28.044 -13.312 15.946 1.00 57.28 98 PRO A N 1
ATOM 776 C CA . PRO A 1 98 ? -29.464 -13.142 16.192 1.00 57.28 98 PRO A CA 1
ATOM 777 C C . PRO A 1 98 ? -29.630 -12.311 17.480 1.00 57.28 98 PRO A C 1
ATOM 779 O O . PRO A 1 98 ? -29.039 -12.628 18.510 1.00 57.28 98 PRO A O 1
ATOM 782 N N . SER A 1 99 ? -30.448 -11.254 17.424 1.00 57.09 99 SER A N 1
ATOM 783 C CA . SER A 1 99 ? -31.094 -10.527 18.543 1.00 57.09 99 SER A CA 1
ATOM 784 C C . SER A 1 99 ? -30.456 -9.287 19.209 1.00 57.09 99 SER A C 1
ATOM 786 O O . SER A 1 99 ? -31.207 -8.549 19.851 1.00 57.09 99 SER A O 1
ATOM 788 N N . LEU A 1 100 ? -29.163 -8.955 19.057 1.00 55.06 100 LEU A N 1
ATOM 789 C CA . LEU A 1 100 ? -28.599 -7.810 19.816 1.00 55.06 100 LEU A CA 1
ATOM 790 C C . LEU A 1 100 ? -28.716 -6.444 19.106 1.00 55.06 100 LEU A C 1
ATOM 792 O O . LEU A 1 100 ? -29.100 -5.462 19.736 1.00 55.06 100 LEU A O 1
ATOM 796 N N . ILE A 1 101 ? -28.454 -6.365 17.796 1.00 57.47 101 ILE A N 1
ATOM 797 C CA . ILE A 1 101 ? -28.539 -5.097 17.032 1.00 57.47 101 ILE A CA 1
ATOM 798 C C . ILE A 1 101 ? -30.000 -4.633 16.879 1.00 57.47 101 ILE A C 1
ATOM 800 O O . ILE A 1 101 ? -30.286 -3.439 16.958 1.00 57.47 101 ILE A O 1
ATOM 804 N N . GLN A 1 102 ? -30.941 -5.579 16.790 1.00 57.16 102 GLN A N 1
ATOM 805 C CA . GLN A 1 102 ? -32.382 -5.314 16.717 1.00 57.16 102 GLN A CA 1
ATOM 806 C C . GLN A 1 102 ? -32.930 -4.627 17.986 1.00 57.16 102 GLN A C 1
ATOM 808 O O . GLN A 1 102 ? -33.924 -3.916 17.909 1.00 57.16 102 GLN A O 1
ATOM 813 N N . ARG A 1 103 ? -32.262 -4.775 19.145 1.00 53.94 103 ARG A N 1
ATOM 814 C CA . ARG A 1 103 ? -32.640 -4.106 20.409 1.00 53.94 103 ARG A CA 1
ATOM 815 C C . ARG A 1 103 ? -32.067 -2.695 20.564 1.00 53.94 103 ARG A C 1
ATOM 817 O O . ARG A 1 103 ? -32.586 -1.942 21.379 1.00 53.94 103 ARG A O 1
ATOM 824 N N . ILE A 1 104 ? -31.009 -2.344 19.829 1.00 60.47 104 ILE A N 1
ATOM 825 C CA . ILE A 1 104 ? -30.341 -1.033 19.940 1.00 60.47 104 ILE A CA 1
ATOM 826 C C . ILE A 1 104 ? -30.851 -0.056 18.871 1.00 60.47 104 ILE A C 1
ATOM 828 O O . ILE A 1 104 ? -31.013 1.123 19.163 1.00 60.47 104 ILE A O 1
ATOM 832 N N . PHE A 1 105 ? -31.158 -0.545 17.665 1.00 57.44 105 PHE A N 1
ATOM 833 C CA . PHE A 1 105 ? -31.629 0.282 16.544 1.00 57.44 105 PHE A CA 1
ATOM 834 C C . PHE A 1 105 ? -33.104 0.063 16.166 1.00 57.44 105 PHE A C 1
ATOM 836 O O . PHE A 1 105 ? -33.604 0.740 15.277 1.00 57.44 105 PHE A O 1
ATOM 843 N N . GLY A 1 106 ? -33.809 -0.868 16.817 1.00 51.91 106 GLY A N 1
ATOM 844 C CA . GLY A 1 106 ? -35.229 -1.155 16.577 1.00 51.91 106 GLY A CA 1
ATOM 845 C C . GLY A 1 106 ? -36.166 -0.444 17.552 1.00 51.91 106 GLY A C 1
ATOM 846 O O . GLY A 1 106 ? -36.974 -1.111 18.200 1.00 51.91 106 GLY A O 1
ATOM 847 N N . ARG A 1 107 ? -36.024 0.878 17.697 1.00 45.25 107 ARG A N 1
ATOM 848 C CA . ARG A 1 107 ? -37.010 1.729 18.374 1.00 45.25 107 ARG A CA 1
ATOM 849 C C . ARG A 1 107 ? -37.780 2.544 17.349 1.00 45.25 107 ARG A C 1
ATOM 851 O O . ARG A 1 107 ? -37.125 3.021 16.399 1.00 45.25 107 ARG A O 1
#

Foldseek 3Di:
DPVVVVCVVPPHDPVRVVVVVVVVVVVVVVVVVVVVVVVVVVVVVVCVCCVQADPVPRAGWDWDDDPVWAIWTFGPDPVVGDIHHDPCSVVRVVVVDDDDVCVVPVD

pLDDT: mean 85.51, std 15.41, range [45.25, 98.06]

Sequence (107 aa):
MSMQDDLKNQGYSKEDEYFYRKDRELLAKLKEKAAAQREKLEADNKKQEYWMRCPKCGSGLNEENYGGLVMVDRCSNASCGGVFFDGGELEILMKAKPSLIQRIFGR

Radius of gyration: 29.74 Å; chains: 1; bounding box: 72×30×67 Å

Secondary structure (DSSP, 8-state):
--HHHHHHHS---HHHHHHHHHHHHHHHHHHHHHHHHHHHHHHHHHHHHHTTB-TTT-PBEEEEEETTTEEEEEES-TTT--EE--TTHHHHHHHH-SSSHHHHH--